Protein AF-A0A920NHJ0-F1 (afdb_monomer)

Nearest PDB structures (foldseek):
  3vww-assembly1_A  TM=2.150E-01  e=2.822E+00  Homo sapiens
  3w8j-assembly1_A  TM=2.475E-01  e=7.794E+00  Homo sapiens

Sequence (100 aa):
MELHIGLNASDDAFYGETPEWIEMLSRHKLLNVEMESAAIFSIAHIRGLKAAMVCGVAGNLVTADVDYEGENTALVNAWEDAISIALEGIYRYEKQTNQE

Foldseek 3Di:
DDDDDDAAAADPDPPPDDPVNLVVCVVVVHDYYHHPDVVVVVVCVVVVHDDDDADQDQADPNVPGHDPDDDPVSSVVSVVVRVVCVVVVVVVVVVVVVVD

Mean predicted aligned error: 3.91 Å

Solvent-accessible surface area (backbone atoms only — not comparable to full-atom values): 6354 Å² total; per-residue (Å²): 139,88,86,88,87,80,50,65,45,57,52,92,49,89,91,67,75,43,73,71,54,54,49,51,40,52,76,70,60,38,76,49,77,50,69,53,60,63,61,52,46,51,52,23,56,77,67,75,47,87,76,86,87,75,78,51,71,71,56,40,84,90,78,67,48,61,82,86,77,79,83,60,60,68,40,55,50,28,47,56,49,34,51,50,51,51,54,52,50,51,54,52,53,54,55,57,63,75,71,114

Radius of gyration: 15.98 Å; Cα contacts (8 Å, |Δi|>4): 71; chains: 1; bounding box: 42×29×41 Å

pLDDT: mean 93.23, std 7.39, range [50.81, 98.56]

Secondary structure (DSSP, 8-state):
-----S--EE-S-TT---HHHHHHHHHTT---EESSHHHHHHHHHHTT----------EETTTTEE--SS-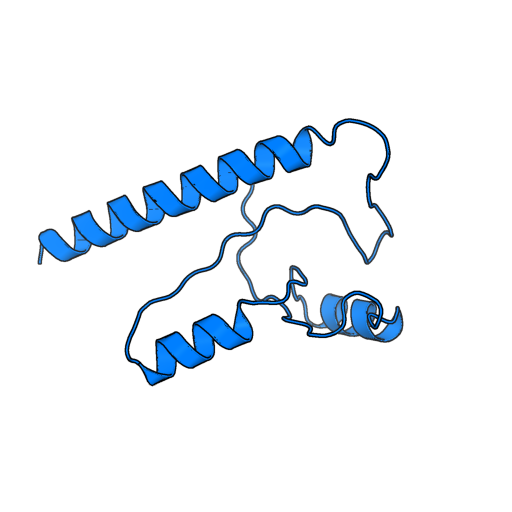-HHHHHHHHHHHHHHHHHHHHHHHHHTT-

Structure (mmCIF, N/CA/C/O backbone):
data_AF-A0A920NHJ0-F1
#
_entry.id   AF-A0A920NHJ0-F1
#
loop_
_atom_site.group_PDB
_atom_site.id
_atom_site.type_symbol
_atom_site.label_atom_id
_atom_site.label_alt_id
_atom_site.label_comp_id
_atom_site.label_asym_id
_atom_site.label_entity_id
_atom_site.label_seq_id
_atom_site.pdbx_PDB_ins_code
_atom_site.Cartn_x
_atom_site.Cartn_y
_atom_site.Cartn_z
_atom_site.occupancy
_atom_site.B_iso_or_equiv
_atom_site.auth_seq_id
_atom_site.auth_comp_id
_atom_site.auth_asym_id
_atom_site.auth_atom_id
_atom_site.pdbx_PDB_model_num
ATOM 1 N N . MET A 1 1 ? 4.863 15.838 1.419 1.00 75.38 1 MET A N 1
ATOM 2 C CA . MET A 1 1 ? 4.393 14.458 1.239 1.00 75.38 1 MET A CA 1
ATOM 3 C C . MET A 1 1 ? 3.222 14.469 0.278 1.00 75.38 1 MET A C 1
ATOM 5 O O . MET A 1 1 ? 2.275 15.221 0.495 1.00 75.38 1 MET A O 1
ATOM 9 N N . GLU A 1 2 ? 3.336 13.715 -0.807 1.00 86.62 2 GLU A N 1
ATOM 10 C CA . GLU A 1 2 ? 2.270 13.505 -1.787 1.00 86.62 2 GLU A CA 1
ATOM 11 C C . GLU A 1 2 ? 1.578 12.175 -1.466 1.00 86.62 2 GLU A C 1
ATOM 13 O O . GLU A 1 2 ? 2.241 11.205 -1.109 1.00 86.62 2 GLU A O 1
ATOM 18 N N . LEU A 1 3 ? 0.246 12.146 -1.520 1.00 92.62 3 LEU A N 1
ATOM 19 C CA . LEU A 1 3 ? -0.558 10.966 -1.204 1.00 92.62 3 LEU A CA 1
ATOM 20 C C . LEU A 1 3 ? -1.365 10.561 -2.431 1.00 92.62 3 LEU A C 1
ATOM 22 O O . LEU A 1 3 ? -2.087 11.379 -3.002 1.00 92.62 3 LEU A O 1
ATOM 26 N N . HIS A 1 4 ? -1.308 9.277 -2.770 1.00 95.12 4 HIS A N 1
ATOM 27 C CA . HIS A 1 4 ? -2.130 8.679 -3.815 1.00 95.12 4 HIS A CA 1
ATOM 28 C C . HIS A 1 4 ? -3.139 7.732 -3.164 1.00 95.12 4 HIS A C 1
ATOM 30 O O . HIS A 1 4 ? -2.761 6.750 -2.532 1.00 95.12 4 HIS A O 1
ATOM 36 N N . ILE A 1 5 ? -4.429 8.047 -3.294 1.00 96.25 5 ILE A N 1
ATOM 37 C CA . ILE A 1 5 ? -5.520 7.281 -2.683 1.00 96.25 5 ILE A CA 1
ATOM 38 C C . ILE A 1 5 ? -6.276 6.550 -3.788 1.00 96.25 5 ILE A C 1
ATOM 40 O O . ILE A 1 5 ? -6.752 7.172 -4.738 1.00 96.25 5 ILE A O 1
ATOM 44 N N . GLY A 1 6 ? -6.403 5.233 -3.658 1.00 96.31 6 GLY A N 1
ATOM 45 C CA . GLY A 1 6 ? -7.047 4.394 -4.659 1.00 96.31 6 GLY A CA 1
ATOM 46 C C . GLY A 1 6 ? -6.954 2.916 -4.312 1.00 96.31 6 GLY A C 1
ATOM 47 O O . GLY A 1 6 ? -6.700 2.551 -3.167 1.00 96.31 6 GLY A O 1
ATOM 48 N N . LEU A 1 7 ? -7.200 2.076 -5.313 1.00 96.94 7 LEU A N 1
ATOM 49 C CA . LEU A 1 7 ? -7.169 0.625 -5.171 1.00 96.94 7 LEU A CA 1
ATOM 50 C C . LEU A 1 7 ? -5.751 0.084 -5.388 1.00 96.94 7 LEU A C 1
ATOM 52 O O . LEU A 1 7 ? -4.998 0.621 -6.203 1.00 96.94 7 LEU A O 1
ATOM 56 N N . ASN A 1 8 ? -5.428 -1.011 -4.706 1.00 96.62 8 ASN A N 1
ATOM 57 C CA . ASN A 1 8 ? -4.246 -1.829 -4.957 1.00 96.62 8 ASN A CA 1
ATOM 58 C C . ASN A 1 8 ? -4.643 -3.221 -5.469 1.00 96.62 8 ASN 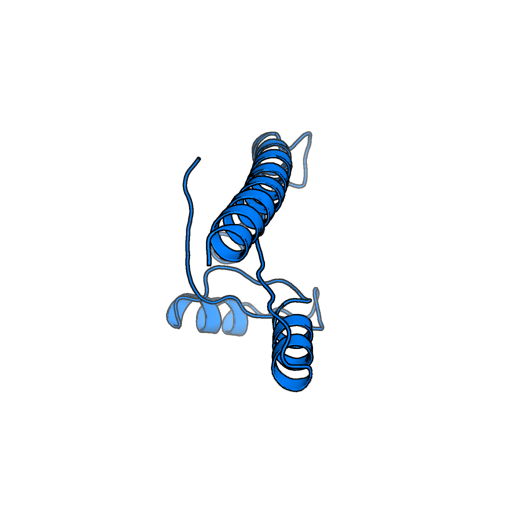A C 1
ATOM 60 O O . ASN A 1 8 ? -5.813 -3.606 -5.401 1.00 96.62 8 ASN A O 1
ATOM 64 N N . ALA A 1 9 ? -3.662 -3.964 -5.967 1.00 97.06 9 ALA A N 1
ATOM 65 C CA . ALA A 1 9 ? -3.757 -5.411 -6.097 1.00 97.06 9 ALA A CA 1
ATOM 66 C C . ALA A 1 9 ? -2.993 -6.081 -4.946 1.00 97.06 9 ALA A C 1
ATOM 68 O O . ALA A 1 9 ? -1.947 -5.575 -4.540 1.00 97.06 9 ALA A O 1
ATOM 69 N N . SER A 1 10 ? -3.520 -7.198 -4.445 1.00 97.12 10 SER A N 1
ATOM 70 C CA . SER A 1 10 ? -2.768 -8.120 -3.591 1.00 97.12 10 SER A CA 1
ATOM 71 C C . SER A 1 10 ? -2.426 -9.363 -4.407 1.00 97.12 10 SER A C 1
ATOM 73 O O . SER A 1 10 ? -3.329 -9.926 -5.033 1.00 97.12 10 SER A O 1
ATOM 75 N N . ASP A 1 11 ? -1.161 -9.774 -4.414 1.00 94.88 11 ASP A N 1
ATOM 76 C CA . ASP A 1 11 ? -0.680 -10.963 -5.124 1.00 94.88 11 ASP A CA 1
ATOM 77 C C . ASP A 1 11 ? 0.031 -11.943 -4.178 1.00 94.88 11 ASP A C 1
ATOM 79 O O . ASP A 1 11 ? 0.695 -11.546 -3.226 1.00 94.88 11 ASP A O 1
ATOM 83 N N . ASP A 1 12 ? -0.102 -13.240 -4.452 1.00 95.44 12 ASP A N 1
ATOM 84 C CA . ASP A 1 12 ? 0.507 -14.320 -3.665 1.00 95.44 12 ASP A CA 1
ATOM 85 C C . ASP A 1 12 ? 1.875 -14.749 -4.228 1.00 95.44 12 ASP A C 1
ATOM 87 O O . ASP A 1 12 ? 2.644 -15.443 -3.554 1.00 95.44 12 ASP A O 1
ATOM 91 N N . ALA A 1 13 ? 2.195 -14.372 -5.472 1.00 94.75 13 ALA A N 1
ATOM 92 C CA . ALA A 1 13 ? 3.377 -14.837 -6.186 1.00 94.75 13 ALA A CA 1
ATOM 93 C C . ALA A 1 13 ? 4.278 -13.675 -6.622 1.00 94.75 13 ALA A C 1
ATOM 95 O O . ALA A 1 13 ? 4.322 -13.335 -7.796 1.00 94.75 13 ALA A O 1
ATOM 96 N N . PHE A 1 14 ? 5.111 -13.168 -5.707 1.00 90.44 14 PHE A N 1
ATOM 97 C CA . PHE A 1 14 ? 6.050 -12.061 -5.971 1.00 90.44 14 PHE A CA 1
ATOM 98 C C . PHE A 1 14 ? 6.887 -12.215 -7.262 1.00 90.44 14 PHE A C 1
ATOM 100 O O . PHE A 1 14 ? 7.154 -11.247 -7.959 1.00 90.44 14 PHE A O 1
ATOM 107 N N . TYR A 1 15 ? 7.298 -13.439 -7.617 1.00 91.62 15 TYR A N 1
ATOM 108 C CA . TYR A 1 15 ? 8.056 -13.718 -8.852 1.00 91.62 15 TYR A CA 1
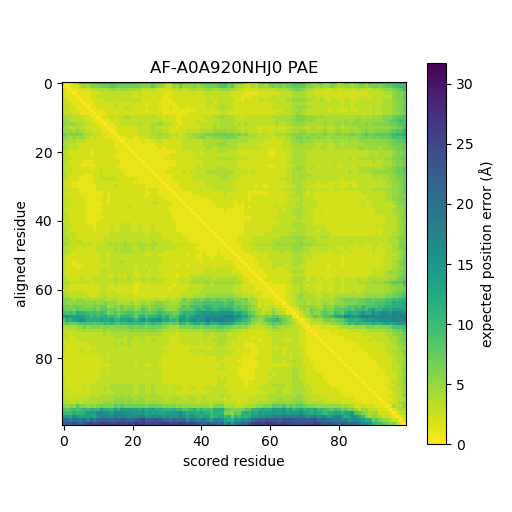ATOM 109 C C . TYR A 1 15 ? 7.188 -14.199 -10.032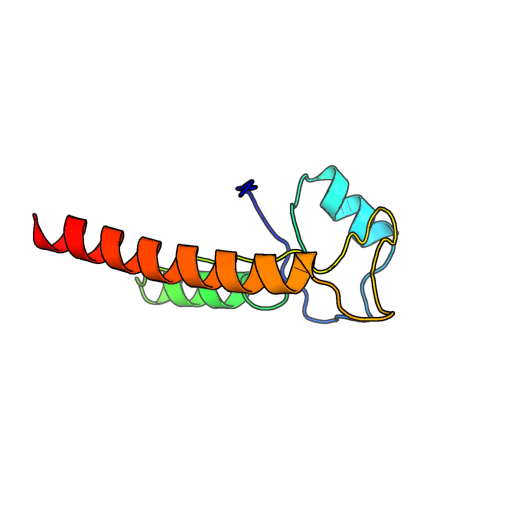 1.00 91.62 15 TYR A C 1
ATOM 111 O O . TYR A 1 15 ? 7.715 -14.638 -11.054 1.00 91.62 15 TYR A O 1
ATOM 119 N N . GLY A 1 16 ? 5.866 -14.190 -9.872 1.00 92.00 16 GLY A N 1
ATOM 120 C CA . GLY A 1 16 ? 4.868 -14.603 -10.859 1.00 92.00 16 GLY A CA 1
ATOM 121 C C . GLY A 1 16 ? 4.258 -13.444 -11.650 1.00 92.00 16 GLY A C 1
ATOM 122 O O . GLY A 1 16 ? 3.483 -13.688 -12.577 1.00 92.00 16 GLY A O 1
ATOM 123 N N . GLU A 1 17 ? 4.609 -12.203 -11.318 1.00 91.56 17 GLU A N 1
ATOM 124 C CA . GLU A 1 17 ? 4.108 -10.997 -11.972 1.00 91.56 17 GLU A CA 1
ATOM 125 C C . GLU A 1 17 ? 4.608 -10.914 -13.426 1.00 91.56 17 GLU A C 1
ATOM 127 O O . GLU A 1 17 ? 5.788 -10.701 -13.706 1.00 91.56 17 GLU A O 1
ATOM 132 N N . THR A 1 18 ? 3.697 -11.100 -14.385 1.00 94.31 18 THR A N 1
ATOM 133 C CA . THR A 1 18 ? 4.011 -11.001 -15.822 1.00 94.31 18 THR A CA 1
ATOM 134 C C . THR A 1 18 ? 3.823 -9.569 -16.339 1.00 94.31 18 THR A C 1
ATOM 136 O O . THR A 1 18 ? 2.979 -8.839 -15.808 1.00 94.31 18 THR A O 1
ATOM 139 N N . PRO A 1 19 ? 4.528 -9.151 -17.411 1.00 94.19 19 PRO A N 1
ATOM 140 C CA . PRO A 1 19 ? 4.318 -7.838 -18.026 1.00 94.19 19 PRO A CA 1
ATOM 141 C C . PRO A 1 19 ? 2.859 -7.581 -18.428 1.00 94.19 19 PRO A C 1
ATOM 143 O O . PRO A 1 19 ? 2.338 -6.489 -18.209 1.00 94.19 19 PRO A O 1
ATOM 146 N N . GLU A 1 20 ? 2.168 -8.592 -18.959 1.00 96.12 20 GLU A N 1
ATOM 147 C CA . GLU A 1 20 ? 0.760 -8.499 -19.357 1.00 96.12 20 GLU A CA 1
ATOM 148 C C . GLU A 1 20 ? -0.163 -8.261 -18.155 1.00 96.12 20 GLU A C 1
ATOM 150 O O . GLU A 1 20 ? -1.163 -7.542 -18.256 1.00 96.12 20 GLU A O 1
ATOM 155 N N . TRP A 1 21 ? 0.170 -8.856 -17.008 1.00 95.69 21 TRP A N 1
ATOM 156 C CA . TRP A 1 21 ? -0.561 -8.655 -15.763 1.00 95.69 21 TRP A CA 1
ATOM 157 C C . TRP A 1 21 ? -0.322 -7.254 -15.195 1.00 95.69 21 TRP A C 1
ATOM 159 O O . TRP A 1 21 ? -1.289 -6.559 -14.882 1.00 95.69 21 TRP A O 1
ATOM 169 N N . ILE A 1 22 ? 0.930 -6.787 -15.172 1.00 95.50 22 ILE A N 1
ATOM 170 C CA . ILE A 1 22 ? 1.277 -5.419 -14.753 1.00 95.50 22 ILE A CA 1
ATOM 171 C C . ILE A 1 22 ? 0.565 -4.384 -15.642 1.00 95.50 22 ILE A C 1
ATOM 173 O O . ILE A 1 22 ? -0.029 -3.426 -15.137 1.00 95.50 22 ILE A O 1
ATOM 177 N N . GLU A 1 23 ? 0.542 -4.585 -16.965 1.00 96.06 23 GLU A N 1
ATOM 178 C CA . GLU A 1 23 ? -0.191 -3.713 -17.893 1.00 96.06 23 GLU A CA 1
ATOM 179 C C . GLU A 1 23 ? -1.701 -3.739 -17.613 1.00 96.06 23 GLU A C 1
ATOM 181 O O . GLU A 1 23 ? -2.368 -2.700 -17.628 1.00 96.06 23 GLU A O 1
ATOM 186 N N . MET A 1 24 ? -2.269 -4.916 -17.331 1.00 97.25 24 MET A N 1
ATOM 187 C CA . MET A 1 24 ? -3.674 -5.046 -16.950 1.00 97.25 24 MET A CA 1
ATOM 188 C C . MET A 1 24 ? -3.989 -4.224 -15.696 1.00 97.25 24 MET A C 1
ATOM 190 O O . MET A 1 24 ? -4.954 -3.455 -15.730 1.00 97.25 24 MET A O 1
ATOM 194 N N . LEU A 1 25 ? -3.170 -4.317 -14.646 1.00 97.06 25 LEU A N 1
ATOM 195 C CA . LEU A 1 25 ? -3.343 -3.528 -13.426 1.00 97.06 25 LEU A CA 1
ATOM 196 C C . LEU A 1 25 ? -3.249 -2.022 -13.695 1.00 97.06 25 LEU A C 1
ATOM 198 O O . LEU A 1 25 ? -4.132 -1.260 -13.292 1.00 97.06 25 LEU A O 1
ATOM 202 N N . SER A 1 26 ? -2.230 -1.599 -14.446 1.00 95.88 26 SER A N 1
ATOM 203 C CA . SER A 1 26 ? -2.027 -0.195 -14.809 1.00 95.88 26 SER A CA 1
ATOM 204 C C . SER A 1 26 ? -3.222 0.375 -15.587 1.00 95.88 26 SER A C 1
ATOM 206 O O . SER A 1 26 ? -3.751 1.434 -15.238 1.00 95.88 26 SER A O 1
ATOM 208 N N . ARG A 1 27 ? -3.746 -0.361 -16.581 1.00 97.62 27 ARG A N 1
ATOM 209 C CA . ARG A 1 27 ? -4.939 0.042 -17.357 1.00 97.62 27 ARG A CA 1
ATOM 210 C C . ARG A 1 27 ? -6.198 0.174 -16.499 1.00 97.62 27 ARG A C 1
ATOM 212 O O . ARG A 1 27 ? -7.047 1.013 -16.798 1.00 97.62 27 ARG A O 1
ATOM 219 N N . HIS A 1 28 ? -6.311 -0.614 -15.431 1.00 97.75 28 HIS A N 1
ATOM 220 C CA . HIS A 1 28 ? -7.413 -0.531 -14.469 1.00 97.75 28 HIS A CA 1
ATOM 221 C C . HIS A 1 28 ? -7.174 0.494 -13.348 1.00 97.75 28 HIS A C 1
ATOM 223 O O . HIS A 1 28 ? -8.014 0.623 -12.458 1.00 97.75 28 HIS A O 1
ATOM 229 N N . LYS A 1 29 ? -6.092 1.284 -13.426 1.00 96.56 29 LYS A N 1
ATOM 230 C CA . LYS A 1 29 ? -5.745 2.353 -12.474 1.00 96.56 29 LYS A CA 1
ATOM 231 C C . LYS A 1 29 ? -5.490 1.849 -11.049 1.00 96.56 29 LYS A C 1
ATOM 233 O O . LYS A 1 29 ? -5.730 2.586 -10.091 1.00 96.56 29 LYS A O 1
ATOM 238 N N . LEU A 1 30 ? -5.016 0.611 -10.907 1.00 97.44 30 LEU A N 1
ATOM 239 C CA . LEU A 1 30 ? -4.480 0.136 -9.634 1.00 97.44 30 LEU A CA 1
ATOM 240 C C . LEU A 1 30 ? -3.176 0.890 -9.357 1.00 97.44 30 LEU A C 1
ATOM 242 O O . LEU A 1 30 ? -2.359 1.078 -10.258 1.00 97.44 30 LEU A O 1
ATOM 246 N N . LEU A 1 31 ? -3.014 1.362 -8.124 1.00 96.62 31 LEU A N 1
ATOM 247 C CA . LEU A 1 31 ? -1.914 2.251 -7.748 1.00 96.62 31 LEU A CA 1
ATOM 248 C C . LEU A 1 31 ? -0.643 1.505 -7.353 1.00 96.62 31 LEU A C 1
ATOM 250 O O . LEU A 1 31 ? 0.449 2.037 -7.523 1.00 96.62 31 LEU A O 1
ATOM 254 N N . ASN A 1 32 ? -0.784 0.314 -6.780 1.00 95.94 32 ASN A N 1
ATOM 255 C CA . ASN A 1 32 ? 0.334 -0.503 -6.331 1.00 95.94 32 ASN A CA 1
ATOM 256 C C . ASN A 1 32 ? -0.042 -1.989 -6.309 1.00 95.94 32 ASN A C 1
ATOM 258 O O . ASN A 1 32 ? -1.221 -2.348 -6.430 1.00 95.94 32 ASN A O 1
ATOM 262 N N . VAL A 1 33 ? 0.990 -2.811 -6.141 1.00 96.62 33 VAL A N 1
ATOM 263 C CA . VAL A 1 33 ? 0.895 -4.234 -5.838 1.00 96.62 33 VAL A CA 1
ATOM 264 C C . VAL A 1 33 ? 1.592 -4.481 -4.503 1.00 96.62 33 VAL A C 1
ATOM 266 O O . VAL A 1 33 ? 2.690 -3.976 -4.272 1.00 96.62 33 VAL A O 1
ATOM 269 N N . GLU A 1 34 ? 0.934 -5.227 -3.630 1.00 96.50 34 GLU A N 1
ATOM 270 C CA . GLU A 1 34 ? 1.450 -5.737 -2.356 1.00 96.50 34 GLU A CA 1
ATOM 271 C C . GLU A 1 34 ? 0.852 -7.132 -2.109 1.00 96.50 34 GLU A C 1
ATOM 273 O O . GLU A 1 34 ? 0.364 -7.735 -3.064 1.00 96.50 34 GLU A O 1
ATOM 278 N N . MET A 1 35 ? 0.917 -7.698 -0.900 1.00 98.00 35 MET A N 1
ATOM 279 C CA . MET A 1 35 ? 0.539 -9.106 -0.691 1.00 98.00 35 MET A CA 1
ATOM 280 C C . MET A 1 35 ? -0.510 -9.327 0.411 1.00 98.00 35 MET A C 1
ATOM 282 O O . MET A 1 35 ? -1.001 -10.442 0.581 1.00 98.00 35 MET A O 1
ATOM 286 N N . GLU A 1 36 ? -0.901 -8.305 1.176 1.00 98.25 36 GLU A N 1
ATOM 287 C CA . GLU A 1 36 ? -1.616 -8.504 2.439 1.00 98.25 36 GLU A CA 1
ATOM 288 C C . GLU A 1 36 ? -3.030 -7.908 2.473 1.00 98.25 36 GLU A C 1
ATOM 290 O O . GLU A 1 36 ? -3.918 -8.447 3.152 1.00 98.25 36 GLU A O 1
ATOM 295 N N . SER A 1 37 ? -3.276 -6.790 1.790 1.00 97.81 37 SER A N 1
ATOM 296 C CA . SER A 1 37 ? -4.443 -5.949 2.070 1.00 97.81 37 SER A CA 1
ATOM 297 C C . SER A 1 37 ? -5.768 -6.618 1.737 1.00 97.81 37 SER A C 1
ATOM 299 O O . SER A 1 37 ? -6.707 -6.515 2.529 1.00 97.81 37 SER A O 1
ATOM 301 N N . ALA A 1 38 ? -5.856 -7.363 0.631 1.00 98.12 38 ALA A N 1
ATOM 302 C CA . ALA A 1 38 ? -7.079 -8.057 0.243 1.00 98.12 38 ALA A CA 1
ATOM 303 C C . ALA A 1 38 ? -7.512 -9.063 1.319 1.00 98.12 38 ALA A C 1
ATOM 305 O O . ALA A 1 38 ? -8.697 -9.133 1.669 1.00 98.12 38 ALA A O 1
ATOM 306 N N . ALA A 1 39 ? -6.560 -9.797 1.900 1.00 98.31 39 ALA A N 1
ATOM 307 C CA . ALA A 1 39 ? -6.824 -10.746 2.975 1.00 98.31 39 ALA A CA 1
ATOM 308 C C . ALA A 1 39 ? -7.217 -10.027 4.275 1.00 98.31 39 ALA A C 1
ATOM 310 O O . ALA A 1 39 ? -8.243 -10.359 4.878 1.00 98.31 39 ALA A O 1
ATOM 311 N N . ILE A 1 40 ? -6.451 -9.008 4.686 1.00 98.31 40 ILE A N 1
ATOM 312 C CA . ILE A 1 40 ? -6.718 -8.233 5.909 1.00 98.31 40 ILE A CA 1
ATOM 313 C C . ILE A 1 40 ? -8.093 -7.564 5.836 1.00 98.31 40 ILE A C 1
ATOM 315 O O . ILE A 1 40 ? -8.880 -7.677 6.777 1.00 98.31 40 ILE A O 1
ATOM 319 N N . PHE A 1 41 ? -8.417 -6.904 4.724 1.00 98.31 41 PHE A N 1
ATOM 320 C CA . PHE A 1 41 ? -9.692 -6.210 4.542 1.00 98.31 41 PHE A CA 1
ATOM 321 C C . PHE A 1 41 ? -10.868 -7.182 4.514 1.00 98.31 41 PHE A C 1
ATOM 323 O O . PHE A 1 41 ? -11.895 -6.909 5.139 1.00 98.31 41 PHE A O 1
ATOM 330 N N . SER A 1 42 ? -10.708 -8.344 3.877 1.00 98.31 42 SER A N 1
ATOM 331 C CA . SER A 1 42 ? -11.729 -9.397 3.884 1.00 98.31 42 SER A CA 1
ATOM 332 C C . SER A 1 42 ? -12.005 -9.905 5.302 1.00 98.31 42 SER A C 1
ATOM 334 O O . SER A 1 42 ? -13.160 -9.981 5.724 1.00 98.31 42 SER A O 1
ATOM 336 N N . ILE A 1 43 ? -10.957 -10.202 6.078 1.00 98.56 43 ILE A N 1
ATOM 337 C CA . ILE A 1 43 ? -11.098 -10.674 7.463 1.00 98.56 43 ILE A CA 1
ATOM 338 C C . ILE A 1 43 ? -11.697 -9.584 8.354 1.00 98.56 43 ILE A C 1
ATOM 340 O O . ILE A 1 43 ? -12.593 -9.874 9.149 1.00 98.56 43 ILE A O 1
ATOM 344 N N . ALA A 1 44 ? -11.230 -8.340 8.228 1.00 98.56 44 ALA A N 1
ATOM 345 C CA . ALA A 1 44 ? -11.754 -7.216 8.992 1.00 98.56 44 ALA A CA 1
ATOM 346 C C . ALA A 1 44 ? -13.249 -7.024 8.721 1.00 98.56 44 ALA A C 1
ATOM 348 O O . ALA A 1 44 ? -14.030 -6.938 9.667 1.00 98.56 44 ALA A O 1
ATOM 349 N N . HIS A 1 45 ? -13.660 -7.069 7.451 1.00 98.31 45 HIS A N 1
ATOM 350 C CA . HIS A 1 45 ? -15.063 -6.989 7.061 1.00 98.31 45 HIS A CA 1
ATOM 351 C C . HIS A 1 45 ? -15.902 -8.112 7.689 1.00 98.31 45 HIS A C 1
ATOM 353 O O . HIS A 1 45 ? -16.903 -7.829 8.346 1.00 98.31 45 HIS A O 1
ATOM 359 N N . ILE A 1 46 ? -15.463 -9.372 7.567 1.00 98.44 46 ILE A N 1
ATOM 360 C CA . ILE A 1 46 ? -16.166 -10.539 8.134 1.00 98.44 46 ILE A CA 1
ATOM 361 C C . ILE A 1 46 ? -16.286 -10.443 9.662 1.00 98.44 46 ILE A C 1
ATOM 363 O O . ILE A 1 46 ? -17.268 -10.907 10.240 1.00 98.44 46 ILE A O 1
ATOM 367 N N . ARG A 1 47 ? -15.303 -9.835 10.332 1.00 98.44 47 ARG A N 1
ATOM 368 C CA . ARG A 1 47 ? -15.276 -9.680 11.794 1.00 98.44 47 ARG A CA 1
ATOM 369 C C . ARG A 1 47 ? -15.905 -8.379 12.300 1.00 98.44 47 ARG A C 1
ATOM 371 O O . ARG A 1 47 ? -15.877 -8.146 13.505 1.00 98.44 47 ARG A O 1
ATOM 378 N N . GLY A 1 48 ? -16.455 -7.534 11.425 1.00 97.62 48 GLY A N 1
ATOM 379 C CA . GLY A 1 48 ? -17.005 -6.230 11.813 1.00 97.62 48 GLY A CA 1
ATOM 380 C C . GLY A 1 48 ? -15.952 -5.244 12.338 1.00 97.62 48 GLY A C 1
ATOM 381 O O . GLY A 1 48 ? -16.278 -4.344 13.108 1.00 97.62 48 GLY A O 1
ATOM 382 N N . LEU A 1 49 ? -14.691 -5.423 11.948 1.00 97.19 49 LEU A N 1
ATOM 383 C CA . LEU A 1 49 ? -13.564 -4.572 12.321 1.00 97.19 49 LEU A CA 1
ATOM 384 C C . LEU A 1 49 ? -13.310 -3.498 11.256 1.00 97.19 49 LEU A C 1
ATOM 386 O O . LEU A 1 49 ? -13.786 -3.578 10.121 1.00 97.19 49 LEU A O 1
ATOM 390 N N . LYS A 1 50 ? -12.523 -2.486 11.624 1.00 94.94 50 LYS A N 1
ATOM 391 C CA . LYS A 1 50 ? -11.983 -1.486 10.696 1.00 94.94 50 LYS A CA 1
ATOM 392 C C . LYS A 1 50 ? -10.549 -1.855 10.329 1.00 94.94 50 LYS A C 1
ATOM 394 O O . LYS A 1 50 ? -9.803 -2.340 11.175 1.00 94.94 50 LYS A O 1
ATOM 399 N N . ALA A 1 51 ? -10.176 -1.613 9.079 1.00 96.94 51 ALA A N 1
ATOM 400 C CA . ALA A 1 51 ? -8.820 -1.793 8.584 1.00 96.94 51 ALA A CA 1
ATOM 401 C C . ALA A 1 51 ? -8.492 -0.696 7.568 1.00 96.94 51 ALA A C 1
ATOM 403 O O . ALA A 1 51 ? -9.387 -0.160 6.912 1.00 96.94 51 ALA A O 1
ATOM 404 N N . ALA A 1 52 ? -7.209 -0.370 7.465 1.00 95.75 52 ALA A N 1
ATOM 405 C CA . ALA A 1 52 ? -6.652 0.564 6.500 1.00 95.75 52 ALA A CA 1
ATOM 406 C C . ALA A 1 52 ? -5.229 0.117 6.144 1.00 95.75 52 ALA A C 1
ATOM 408 O O . ALA A 1 52 ? -4.625 -0.669 6.874 1.00 95.75 52 ALA A O 1
ATOM 409 N N . MET A 1 53 ? -4.712 0.621 5.029 1.00 96.44 53 MET A N 1
ATOM 410 C CA . MET A 1 53 ? -3.379 0.320 4.521 1.00 96.44 53 MET A CA 1
ATOM 411 C C . MET A 1 53 ? -2.728 1.612 4.029 1.00 96.44 53 MET A C 1
ATOM 413 O O . MET A 1 53 ? -3.393 2.463 3.437 1.00 96.44 53 MET A O 1
ATOM 417 N N . VAL A 1 54 ? -1.431 1.744 4.300 1.00 96.50 54 VAL A N 1
ATOM 418 C CA . VAL A 1 54 ? -0.554 2.785 3.765 1.00 96.50 54 VAL A CA 1
ATOM 419 C C . VAL A 1 54 ? 0.731 2.097 3.318 1.00 96.50 54 VAL A C 1
ATOM 421 O O . VAL A 1 54 ? 1.309 1.335 4.091 1.00 96.50 54 VAL A O 1
ATOM 424 N N . CYS A 1 55 ? 1.175 2.367 2.093 1.00 96.31 55 CYS A N 1
ATOM 425 C CA . CYS A 1 55 ? 2.385 1.778 1.525 1.00 96.31 55 CYS A CA 1
ATOM 426 C C . CYS A 1 55 ? 3.363 2.875 1.107 1.00 96.31 55 CYS A C 1
ATOM 428 O O . CYS A 1 55 ? 2.967 3.858 0.480 1.00 96.31 55 CYS A O 1
ATOM 430 N N . GLY A 1 56 ? 4.645 2.669 1.411 1.00 95.25 56 GLY A N 1
ATOM 431 C CA . GLY A 1 56 ? 5.734 3.359 0.726 1.00 95.25 56 GLY A CA 1
ATOM 432 C C . GLY A 1 56 ? 6.018 2.678 -0.614 1.00 95.25 56 GLY A C 1
ATOM 433 O O . GLY A 1 56 ? 5.969 1.452 -0.706 1.00 95.25 56 GLY A O 1
ATOM 434 N N . VAL A 1 57 ? 6.298 3.457 -1.658 1.00 93.62 57 VAL A N 1
ATOM 435 C CA . VAL A 1 57 ? 6.555 2.927 -3.005 1.00 93.62 57 VAL A CA 1
ATOM 436 C C . VAL A 1 57 ? 8.044 2.624 -3.153 1.00 93.62 57 VAL A C 1
ATOM 438 O O . VAL A 1 57 ? 8.862 3.539 -3.164 1.00 93.62 57 VAL A O 1
ATOM 441 N N . ALA A 1 58 ? 8.395 1.341 -3.262 1.00 92.62 58 ALA A N 1
ATOM 442 C CA . ALA A 1 58 ? 9.785 0.893 -3.411 1.00 92.62 58 ALA A CA 1
ATOM 443 C C . ALA A 1 58 ? 10.306 0.963 -4.855 1.00 92.62 58 ALA A C 1
ATOM 445 O O . ALA A 1 58 ? 11.512 1.016 -5.076 1.00 92.62 58 ALA A O 1
ATOM 446 N N . GLY A 1 59 ? 9.401 0.966 -5.831 1.00 93.00 59 GLY A N 1
ATOM 447 C CA . GLY A 1 59 ? 9.739 1.027 -7.245 1.00 93.00 59 GLY A CA 1
ATOM 448 C C . GLY A 1 59 ? 8.493 1.051 -8.121 1.00 93.00 59 GLY A C 1
ATOM 449 O O . GLY A 1 59 ? 7.363 0.956 -7.635 1.00 93.00 59 GLY A O 1
ATOM 450 N N . ASN A 1 60 ? 8.705 1.182 -9.425 1.00 93.56 60 ASN A N 1
ATOM 451 C CA . ASN A 1 60 ? 7.656 1.233 -10.430 1.00 93.56 60 ASN A CA 1
ATOM 452 C C . ASN A 1 60 ? 7.842 0.109 -11.455 1.00 93.56 60 ASN A C 1
ATOM 454 O O . ASN A 1 60 ? 8.730 0.157 -12.307 1.00 93.56 60 ASN A O 1
ATOM 458 N N . LEU A 1 61 ? 6.953 -0.885 -11.395 1.00 92.88 61 LEU A N 1
ATOM 459 C CA . LEU A 1 61 ? 6.972 -2.055 -12.277 1.00 92.88 61 LEU A CA 1
ATOM 460 C C . LEU A 1 61 ? 6.673 -1.715 -13.747 1.00 92.88 61 LEU A C 1
ATOM 462 O O . LEU A 1 61 ? 7.127 -2.423 -14.640 1.00 92.88 61 LEU A O 1
ATOM 466 N N . VAL A 1 62 ? 5.943 -0.626 -14.023 1.00 93.12 62 VAL A N 1
ATOM 467 C CA . VAL A 1 62 ? 5.612 -0.200 -15.396 1.00 93.12 62 VAL A CA 1
ATOM 468 C C . VAL A 1 62 ? 6.838 0.379 -16.096 1.00 93.12 62 VAL A C 1
ATOM 470 O O . VAL A 1 62 ? 7.059 0.120 -17.277 1.00 93.12 62 VAL A O 1
ATOM 473 N N . THR A 1 63 ? 7.639 1.167 -15.379 1.00 93.00 63 THR A N 1
ATOM 474 C CA . THR A 1 63 ? 8.872 1.765 -15.913 1.00 93.00 63 THR A CA 1
ATOM 475 C C . THR A 1 63 ? 10.112 0.913 -15.652 1.00 93.00 63 THR A C 1
ATOM 477 O O . THR A 1 63 ? 11.192 1.296 -16.094 1.00 93.00 63 THR A O 1
ATOM 480 N N . ALA A 1 64 ? 9.963 -0.218 -14.952 1.00 89.50 64 ALA A N 1
ATOM 481 C CA . ALA A 1 64 ? 11.056 -1.033 -14.420 1.00 89.50 64 ALA A CA 1
ATOM 482 C C . ALA A 1 64 ? 12.061 -0.219 -13.579 1.00 89.50 64 ALA A C 1
ATOM 484 O O . ALA A 1 64 ? 13.256 -0.508 -13.568 1.00 89.50 64 ALA A O 1
ATOM 485 N N . ASP A 1 65 ? 11.568 0.811 -12.889 1.00 89.88 65 ASP A N 1
ATOM 486 C CA . ASP A 1 65 ? 12.381 1.675 -12.035 1.00 89.88 65 ASP A CA 1
ATOM 487 C C . ASP A 1 65 ? 12.399 1.098 -10.622 1.00 89.88 65 ASP A C 1
ATOM 489 O O . ASP A 1 65 ? 11.470 1.308 -9.837 1.00 89.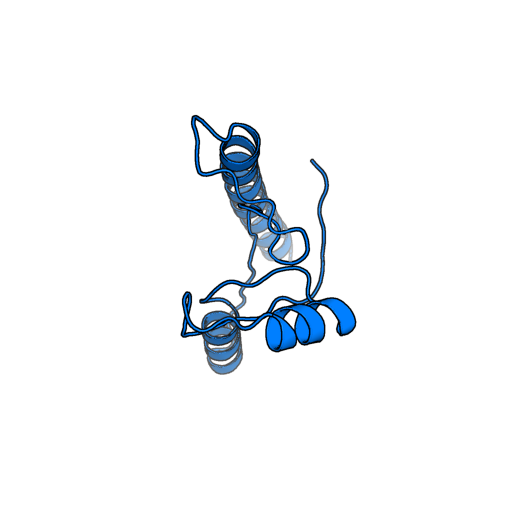88 65 ASP A O 1
ATOM 493 N N . VAL A 1 66 ? 13.413 0.286 -10.335 1.00 85.12 66 VAL A N 1
ATOM 494 C CA . VAL A 1 66 ? 13.628 -0.295 -9.012 1.00 85.12 66 VAL A CA 1
ATOM 495 C C . VAL A 1 66 ? 15.081 -0.086 -8.628 1.00 85.12 66 VAL A C 1
ATOM 497 O O . VAL A 1 66 ? 15.991 -0.573 -9.302 1.00 85.12 66 VAL A O 1
ATOM 500 N N . ASP A 1 67 ? 15.286 0.646 -7.539 1.00 84.25 67 ASP A N 1
ATOM 501 C CA . ASP A 1 67 ? 16.617 0.919 -7.020 1.00 84.25 67 ASP A CA 1
ATOM 502 C C . ASP A 1 67 ? 17.066 -0.213 -6.090 1.00 84.25 67 ASP A C 1
ATOM 504 O O . ASP A 1 67 ? 16.545 -0.383 -4.984 1.00 84.25 67 ASP A O 1
ATOM 508 N N . TYR A 1 68 ? 18.032 -0.996 -6.567 1.00 77.38 68 TYR A N 1
ATOM 509 C CA . TYR A 1 68 ? 18.695 -2.052 -5.803 1.00 77.38 68 TYR A CA 1
ATOM 510 C C . TYR A 1 68 ? 20.116 -1.659 -5.366 1.00 77.38 68 TYR A C 1
ATOM 512 O O . TYR A 1 68 ? 20.792 -2.458 -4.712 1.00 77.38 68 TYR A O 1
ATOM 520 N N . GLU A 1 69 ? 20.597 -0.467 -5.733 1.00 80.69 69 GLU A N 1
ATOM 521 C CA . GLU A 1 69 ? 21.990 -0.058 -5.563 1.00 80.69 69 GLU A CA 1
ATOM 522 C C . GLU A 1 69 ? 22.115 1.155 -4.630 1.00 80.69 69 GLU A C 1
ATOM 524 O O . GLU A 1 69 ? 21.834 2.292 -4.986 1.00 80.69 69 GLU A O 1
ATOM 529 N N . GLY A 1 70 ? 22.653 0.929 -3.431 1.00 81.00 70 GLY A N 1
ATOM 530 C CA . GLY A 1 70 ? 22.871 1.996 -2.452 1.00 81.00 70 GLY A CA 1
ATOM 531 C C . GLY A 1 70 ? 21.663 2.242 -1.546 1.00 81.00 70 GLY A C 1
ATOM 532 O O . GLY A 1 70 ? 20.798 1.387 -1.378 1.00 81.00 70 GLY A O 1
ATOM 533 N N . GLU A 1 71 ? 21.660 3.386 -0.862 1.00 84.25 71 GLU A N 1
ATOM 534 C CA . GLU A 1 71 ? 20.593 3.751 0.070 1.00 84.25 71 GLU A CA 1
ATOM 535 C C . GLU A 1 71 ? 19.473 4.494 -0.668 1.00 84.25 71 GLU A C 1
ATOM 537 O O . GLU A 1 71 ? 19.627 5.658 -1.048 1.00 84.25 71 GLU A O 1
ATOM 542 N N . ASN A 1 72 ? 18.318 3.842 -0.818 1.00 89.50 72 ASN A N 1
ATOM 543 C CA . ASN A 1 72 ? 17.117 4.466 -1.366 1.00 89.50 72 ASN A CA 1
ATOM 544 C C . ASN A 1 72 ? 16.481 5.403 -0.322 1.00 89.50 72 ASN A C 1
ATOM 546 O O . ASN A 1 72 ? 15.532 5.057 0.384 1.00 89.50 72 ASN A O 1
ATOM 550 N N . THR A 1 73 ? 17.029 6.613 -0.210 1.00 91.31 73 THR A N 1
ATOM 551 C CA . THR A 1 73 ? 16.565 7.636 0.745 1.00 91.31 73 THR A CA 1
ATOM 552 C C . THR A 1 73 ? 15.091 8.009 0.559 1.00 91.31 73 THR A C 1
ATOM 554 O O . THR A 1 73 ? 14.416 8.332 1.534 1.00 91.31 73 THR A O 1
ATOM 557 N N . ALA A 1 74 ? 14.562 7.934 -0.668 1.00 89.94 74 ALA A N 1
ATOM 558 C CA . ALA A 1 74 ? 13.147 8.176 -0.934 1.00 89.94 74 ALA A CA 1
ATOM 559 C C . ALA A 1 74 ? 12.265 7.104 -0.279 1.00 89.94 74 ALA A C 1
ATOM 561 O O . ALA A 1 74 ? 11.277 7.444 0.371 1.00 89.94 74 ALA A O 1
ATOM 562 N N . LEU A 1 75 ? 12.652 5.832 -0.384 1.00 92.31 75 LEU A N 1
ATOM 563 C CA . LEU A 1 75 ? 1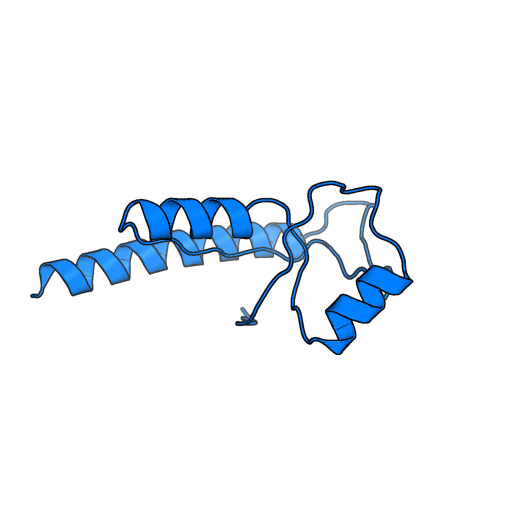1.963 4.723 0.268 1.00 92.31 75 LEU A CA 1
ATOM 564 C C . LEU A 1 75 ? 12.069 4.804 1.796 1.00 92.31 75 LEU A C 1
ATOM 566 O O . LEU A 1 75 ? 11.067 4.607 2.480 1.00 92.31 75 LEU A O 1
ATOM 570 N N . VAL A 1 76 ? 13.240 5.165 2.330 1.00 93.44 76 VAL A N 1
ATOM 571 C CA . VAL A 1 76 ? 13.421 5.390 3.776 1.00 93.44 76 VAL A CA 1
ATOM 572 C C . VAL A 1 76 ? 12.469 6.478 4.278 1.00 93.44 76 VAL A C 1
ATOM 574 O O . VAL A 1 76 ? 11.752 6.268 5.254 1.00 93.44 76 VAL A O 1
ATOM 577 N N . ASN A 1 77 ? 12.388 7.611 3.575 1.00 94.25 77 ASN A N 1
ATOM 578 C CA . ASN A 1 77 ? 11.437 8.672 3.913 1.00 94.25 77 ASN A CA 1
ATOM 579 C C . ASN A 1 77 ? 9.982 8.197 3.789 1.00 94.25 77 ASN A C 1
ATOM 581 O O . ASN A 1 77 ? 9.158 8.529 4.636 1.00 94.25 77 ASN A O 1
ATOM 585 N N . ALA A 1 78 ? 9.661 7.388 2.774 1.00 94.75 78 ALA A N 1
ATOM 586 C CA . ALA A 1 78 ? 8.320 6.844 2.587 1.00 94.75 78 ALA A CA 1
ATOM 587 C C . ALA A 1 78 ? 7.897 5.907 3.732 1.00 94.75 78 ALA A C 1
ATOM 589 O O . ALA A 1 78 ? 6.715 5.858 4.071 1.00 94.75 78 ALA A O 1
ATOM 590 N N . TRP A 1 79 ? 8.834 5.182 4.352 1.00 95.31 79 TRP A N 1
ATOM 591 C CA . TRP A 1 79 ? 8.554 4.387 5.551 1.00 95.31 79 TRP A CA 1
ATOM 592 C C . TRP A 1 79 ? 8.216 5.265 6.755 1.00 95.31 79 TRP A C 1
ATOM 594 O O . TRP A 1 79 ? 7.199 5.031 7.407 1.00 95.31 79 TRP A O 1
ATOM 604 N N . GLU A 1 80 ? 9.021 6.295 7.021 1.00 96.69 80 GLU A N 1
ATOM 605 C CA . GLU A 1 80 ? 8.767 7.251 8.109 1.0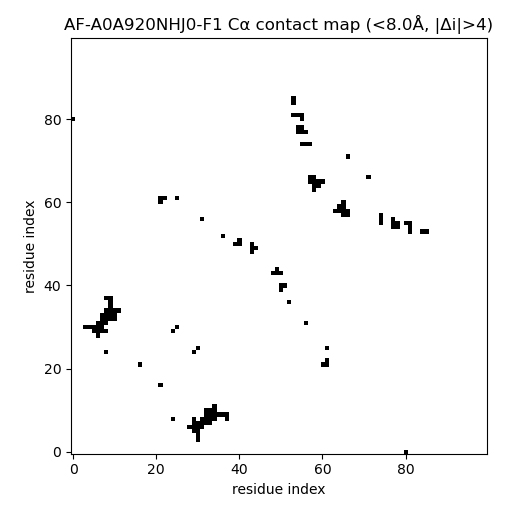0 96.69 80 GLU A CA 1
ATOM 606 C C . GLU A 1 80 ? 7.429 7.984 7.922 1.00 96.69 80 GLU A C 1
ATOM 608 O O . GLU A 1 80 ? 6.641 8.127 8.866 1.00 96.69 80 GLU A O 1
ATOM 613 N N . ASP A 1 81 ? 7.126 8.379 6.684 1.00 96.56 81 ASP A N 1
ATOM 614 C CA . ASP A 1 81 ? 5.851 8.978 6.298 1.00 96.56 81 ASP A CA 1
ATOM 615 C C . ASP A 1 81 ? 4.689 7.996 6.526 1.00 96.56 81 ASP A C 1
ATOM 617 O O . ASP A 1 81 ? 3.700 8.354 7.171 1.00 96.56 81 ASP A O 1
ATOM 621 N N . ALA A 1 82 ? 4.802 6.740 6.074 1.00 96.75 82 ALA A N 1
ATOM 622 C CA . ALA A 1 82 ? 3.766 5.721 6.257 1.00 96.75 82 ALA A CA 1
ATOM 623 C C . ALA A 1 82 ? 3.473 5.446 7.741 1.00 96.75 82 ALA A C 1
ATOM 625 O O . ALA A 1 82 ? 2.305 5.376 8.139 1.00 96.75 82 ALA A O 1
ATOM 626 N N . ILE A 1 83 ? 4.516 5.355 8.573 1.00 97.06 83 ILE A N 1
ATOM 627 C CA . ILE A 1 83 ? 4.394 5.190 10.028 1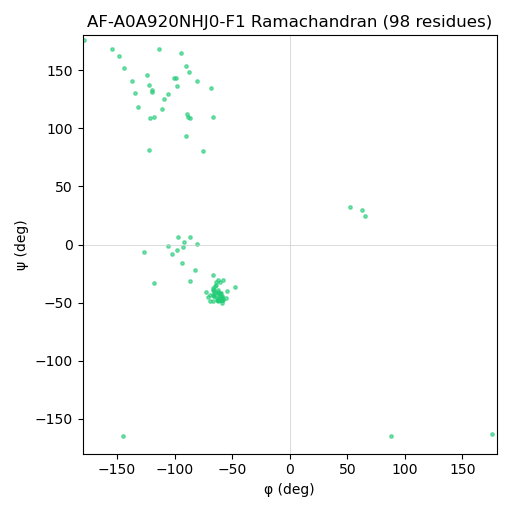.00 97.06 83 ILE A CA 1
ATOM 628 C C . ILE A 1 83 ? 3.688 6.403 10.640 1.00 97.06 83 ILE A C 1
ATOM 630 O O . ILE A 1 83 ? 2.734 6.246 11.406 1.00 97.06 83 ILE A O 1
ATOM 634 N N . SER A 1 84 ? 4.112 7.612 10.273 1.00 97.31 84 SER A N 1
ATOM 635 C CA . SER A 1 84 ? 3.525 8.856 10.774 1.00 97.31 84 SER A CA 1
ATOM 636 C C . SER A 1 84 ? 2.046 8.980 10.403 1.00 97.31 84 SER A C 1
ATOM 638 O O . SER A 1 84 ? 1.225 9.318 11.258 1.00 97.31 84 SER A O 1
ATOM 640 N N . ILE A 1 85 ? 1.678 8.646 9.160 1.00 97.12 85 ILE A N 1
ATOM 641 C CA . ILE A 1 85 ? 0.282 8.620 8.699 1.00 97.12 85 ILE A CA 1
ATOM 642 C C . ILE A 1 85 ? -0.532 7.609 9.504 1.00 97.12 85 ILE A C 1
ATOM 644 O O . ILE A 1 85 ? -1.643 7.930 9.926 1.00 97.12 85 ILE A O 1
ATOM 648 N N . ALA A 1 86 ? -0.009 6.400 9.721 1.00 96.88 86 ALA A N 1
ATOM 649 C CA . ALA A 1 86 ? -0.721 5.362 10.459 1.00 96.88 86 ALA A CA 1
ATOM 650 C C . ALA A 1 86 ? -0.989 5.786 11.912 1.00 96.88 86 ALA A C 1
ATOM 652 O O . ALA A 1 86 ? -2.127 5.703 12.381 1.00 96.88 86 ALA A O 1
ATOM 653 N N . LEU A 1 87 ? 0.033 6.295 12.608 1.00 97.44 87 LEU A N 1
ATOM 654 C CA . LEU A 1 87 ? -0.086 6.755 13.994 1.00 97.44 87 LEU A CA 1
ATOM 655 C C . LEU A 1 87 ? -1.052 7.938 14.124 1.00 97.44 87 LEU A C 1
ATOM 657 O O . LEU A 1 87 ? -1.935 7.921 14.984 1.00 97.44 87 LEU A O 1
ATOM 661 N N . GLU A 1 88 ? -0.933 8.939 13.251 1.00 96.88 88 GLU A N 1
ATOM 662 C CA . GLU A 1 88 ? -1.826 10.102 13.251 1.00 96.88 88 GLU A CA 1
ATOM 663 C C . GLU A 1 88 ? -3.262 9.716 12.866 1.00 96.88 88 GLU A C 1
ATOM 665 O O . GLU A 1 88 ? -4.225 10.223 13.445 1.00 96.88 88 GLU A O 1
ATOM 670 N N . GLY A 1 89 ? -3.426 8.788 11.920 1.00 95.69 89 GLY A N 1
ATOM 671 C CA . GLY A 1 89 ? -4.723 8.255 11.512 1.00 95.69 89 GLY A CA 1
ATOM 672 C C . GLY A 1 89 ? -5.455 7.583 12.672 1.00 95.69 89 GLY A C 1
ATOM 673 O O . GLY A 1 89 ? -6.621 7.893 12.921 1.00 95.69 89 GLY A O 1
ATOM 674 N N . ILE A 1 90 ? -4.755 6.734 13.430 1.00 95.69 90 ILE A N 1
ATOM 675 C CA . ILE A 1 90 ? -5.296 6.094 14.637 1.00 95.69 90 ILE A CA 1
ATOM 676 C C . ILE A 1 90 ? -5.628 7.148 15.698 1.00 95.69 90 ILE A C 1
ATOM 678 O O . ILE A 1 90 ? -6.736 7.149 16.230 1.00 95.69 90 ILE A O 1
ATOM 682 N N . TYR A 1 91 ? -4.715 8.086 15.976 1.00 96.62 91 TYR A N 1
ATOM 683 C CA . TYR A 1 91 ? -4.948 9.147 16.960 1.00 96.62 91 TYR A CA 1
ATOM 684 C C . TYR A 1 91 ? -6.216 9.959 16.654 1.00 96.62 91 TYR A C 1
ATOM 686 O O . TYR A 1 91 ? -7.036 10.197 17.547 1.00 96.62 91 TYR A O 1
ATOM 694 N N . ARG A 1 92 ? -6.413 10.358 15.391 1.00 95.75 92 ARG A N 1
ATOM 695 C CA . ARG A 1 92 ? -7.610 11.093 1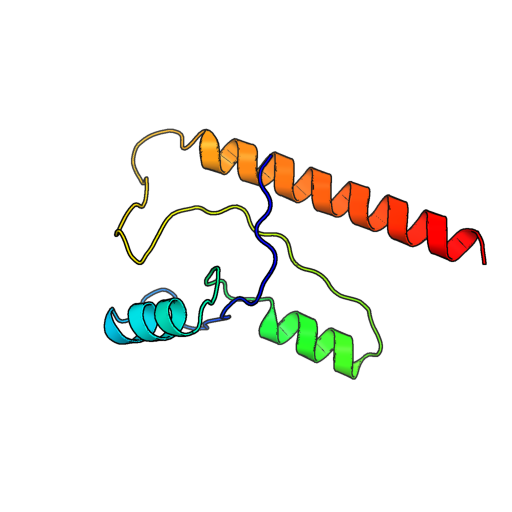4.954 1.00 95.75 92 ARG A CA 1
ATOM 696 C C . ARG A 1 92 ? -8.875 10.255 15.049 1.00 95.75 92 ARG A C 1
ATOM 698 O O . ARG A 1 92 ? -9.887 10.770 15.519 1.00 95.75 92 ARG A O 1
ATOM 705 N N . TYR A 1 93 ? -8.813 8.995 14.624 1.00 94.19 93 TYR A N 1
ATOM 706 C CA . TYR A 1 93 ? -9.939 8.068 14.694 1.00 94.19 93 TYR A CA 1
ATOM 707 C C . TYR A 1 93 ? -10.427 7.890 16.139 1.00 94.19 93 TYR A C 1
ATOM 709 O O . TYR A 1 93 ? -11.613 8.063 16.425 1.00 94.19 93 TYR A O 1
ATOM 717 N N . GLU A 1 94 ? -9.506 7.655 17.073 1.00 94.00 94 GLU A N 1
ATOM 718 C CA . GLU A 1 94 ? -9.815 7.517 18.499 1.00 94.00 94 GLU A CA 1
ATOM 719 C C . GLU A 1 94 ? -10.355 8.823 19.097 1.00 94.00 94 GLU A C 1
ATOM 721 O O . GLU A 1 94 ? -11.318 8.820 19.862 1.00 94.00 94 GLU A O 1
ATOM 726 N N . LYS A 1 95 ? -9.777 9.976 18.743 1.00 94.38 95 LYS A N 1
ATOM 727 C CA . LYS A 1 95 ? -10.254 11.286 19.219 1.00 94.38 95 LYS A CA 1
ATOM 728 C C . LYS A 1 95 ? -11.676 11.602 18.767 1.00 94.38 95 LYS A C 1
ATOM 730 O O . LYS A 1 95 ? -12.420 12.170 19.558 1.00 94.38 95 LYS A O 1
ATOM 735 N N . GLN A 1 96 ? -12.025 11.276 17.525 1.00 90.75 96 GLN A N 1
ATOM 736 C CA . GLN A 1 96 ? -13.372 11.483 16.989 1.00 90.75 96 GLN A CA 1
ATOM 737 C C . GLN A 1 96 ? -14.375 10.535 17.648 1.00 90.75 96 GLN A C 1
ATOM 739 O O . GLN A 1 96 ? -15.429 10.979 18.081 1.00 90.75 96 GLN A O 1
ATOM 744 N N . THR A 1 97 ? -14.002 9.265 17.817 1.00 81.00 97 THR A N 1
ATOM 745 C CA . THR A 1 97 ? -14.858 8.253 18.457 1.00 81.00 97 THR A CA 1
ATOM 746 C C . THR A 1 97 ? -15.136 8.574 19.931 1.00 81.00 97 THR A C 1
ATOM 748 O O . THR A 1 97 ? -16.232 8.339 20.413 1.00 81.00 97 THR A O 1
ATOM 751 N N . ASN A 1 98 ? -14.173 9.159 20.653 1.00 73.69 98 ASN A N 1
ATOM 752 C CA . ASN A 1 98 ? -14.331 9.539 22.066 1.00 73.69 98 ASN A CA 1
ATOM 753 C C . ASN A 1 98 ? -15.089 10.868 22.292 1.00 73.69 98 ASN A C 1
ATOM 755 O O . ASN A 1 98 ? -15.196 11.317 23.435 1.00 73.69 98 ASN A O 1
ATOM 759 N N . GLN A 1 99 ? -15.529 11.547 21.228 1.00 60.91 99 GLN A N 1
ATOM 760 C CA . GLN A 1 99 ? -16.322 12.783 21.302 1.00 60.91 99 GLN A CA 1
ATOM 761 C C . GLN A 1 99 ? -17.821 12.562 21.036 1.00 60.91 99 GLN A C 1
ATOM 763 O O . GLN A 1 99 ? -18.595 13.501 21.229 1.00 60.91 99 GLN A O 1
ATOM 768 N N . GLU A 1 100 ? -18.216 11.356 20.619 1.00 50.81 100 GLU A N 1
ATOM 769 C CA . GLU A 1 100 ? -19.610 10.893 20.508 1.00 50.81 100 GLU A CA 1
ATOM 770 C C . GLU A 1 100 ? -20.065 10.190 21.797 1.00 50.81 100 GLU A C 1
ATOM 772 O O . GLU A 1 100 ? -21.249 10.371 22.169 1.00 50.81 100 GLU A O 1
#